Protein AF-A0AAV5L9N2-F1 (afdb_monomer_lite)

Secondary structure (DSSP, 8-state):
-GGGT------EEEEEES-PPPTT--EEEEEEEEEETTTEEEEEEEEEETTT--EEEEEEEE-

Radius of gyration: 14.9 Å; chains: 1; bounding box: 34×18×42 Å

Sequence (63 aa):
MRKLHLIWVTACMHIEVYKYPAWSDVIEIEIWFQGEGKIGTRRDWILNDFATGQVIRRATWWI

pLDDT: mean 89.98, std 5.51, range [73.38, 94.88]

Foldseek 3Di:
DVVVVDDDDWPDKDKDFPADDDPPFDKDKDKDWDDDPDPKIKIKIWIAGPVPRDTGMIMIIMD

Organism: NCBI:txid152421

Structure (mmCIF, N/CA/C/O backbone):
data_AF-A0AAV5L9N2-F1
#
_entry.id   AF-A0AAV5L9N2-F1
#
loop_
_atom_site.group_PDB
_atom_site.id
_atom_site.type_symbol
_atom_site.label_atom_id
_atom_site.label_alt_id
_atom_site.label_comp_id
_atom_site.label_asym_id
_atom_site.label_entity_id
_atom_site.label_seq_id
_atom_site.pdbx_PDB_ins_code
_atom_site.Cartn_x
_atom_site.Cartn_y
_atom_site.Cartn_z
_atom_site.occupancy
_atom_site.B_iso_or_equiv
_atom_site.auth_seq_id
_atom_site.auth_comp_id
_atom_site.auth_asym_id
_atom_site.auth_atom_id
_atom_site.pdbx_PDB_model_num
ATOM 1 N N . MET A 1 1 ? -18.473 1.735 15.051 1.00 73.38 1 MET A N 1
ATOM 2 C CA . MET A 1 1 ? -18.529 2.784 14.009 1.00 73.38 1 MET A CA 1
ATOM 3 C C . MET A 1 1 ? -19.962 3.237 13.746 1.00 73.38 1 MET A C 1
ATOM 5 O O . MET A 1 1 ? -20.391 4.171 14.404 1.00 73.38 1 MET A O 1
ATOM 9 N N . ARG A 1 2 ? -20.753 2.538 12.912 1.00 81.62 2 ARG A N 1
ATOM 10 C CA . ARG A 1 2 ? -22.078 3.018 12.456 1.00 81.62 2 ARG A CA 1
ATOM 11 C C . ARG A 1 2 ? -23.101 3.288 13.574 1.00 81.62 2 ARG A C 1
ATOM 13 O O . ARG A 1 2 ? -23.733 4.330 13.558 1.00 81.62 2 ARG A O 1
ATOM 20 N N . LYS A 1 3 ? -23.222 2.402 14.574 1.00 93.00 3 LYS A N 1
ATOM 21 C CA . LYS A 1 3 ? -24.137 2.593 15.726 1.00 93.00 3 LYS A CA 1
ATOM 22 C C . LYS A 1 3 ? -23.742 3.752 16.654 1.00 93.00 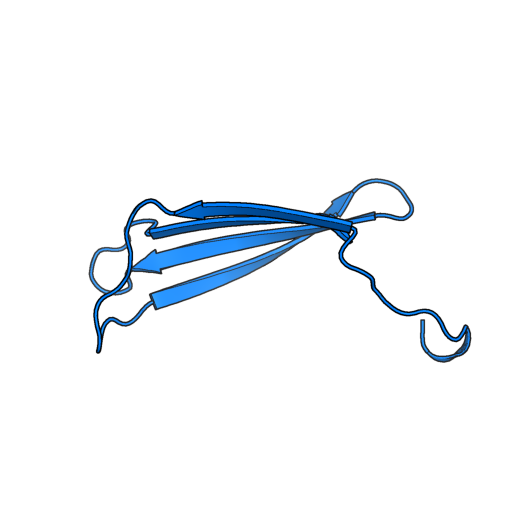3 LYS A C 1
ATOM 24 O O . LYS A 1 3 ? -24.586 4.273 17.366 1.00 93.00 3 LYS A O 1
ATOM 29 N N . LEU A 1 4 ? -22.461 4.123 16.650 1.00 93.56 4 LEU A N 1
ATOM 30 C CA . LEU A 1 4 ? -21.905 5.206 17.467 1.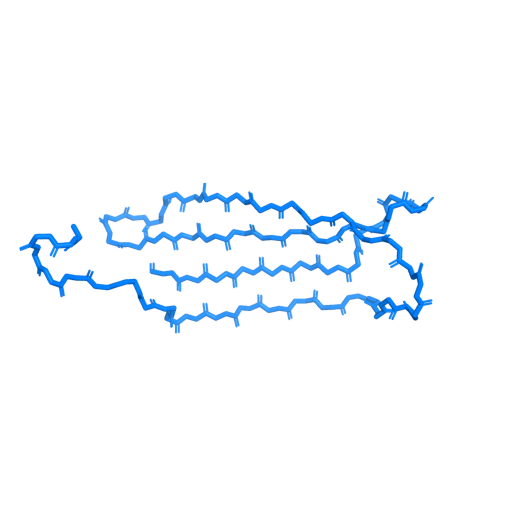00 93.56 4 LEU A CA 1
ATOM 31 C C . LEU A 1 4 ? -21.755 6.509 16.666 1.00 93.56 4 LEU A C 1
ATOM 33 O O . LEU A 1 4 ? -21.159 7.450 17.167 1.00 93.56 4 LEU A O 1
ATOM 37 N N . HIS A 1 5 ? -22.259 6.551 15.425 1.00 91.56 5 HIS A N 1
ATOM 38 C CA . HIS A 1 5 ? -22.143 7.700 14.519 1.00 91.56 5 HIS A CA 1
ATOM 39 C C . HIS A 1 5 ? -20.694 8.172 14.292 1.00 91.56 5 HIS A C 1
ATOM 41 O O . HIS A 1 5 ? -20.442 9.350 14.064 1.00 91.56 5 HIS A O 1
ATOM 47 N N . LEU A 1 6 ? -19.735 7.240 14.335 1.00 89.56 6 LEU A N 1
ATOM 48 C CA . LEU A 1 6 ? -18.321 7.529 14.095 1.00 89.56 6 LEU A CA 1
ATOM 49 C C . LEU A 1 6 ? -17.956 7.310 12.626 1.00 89.56 6 LEU A C 1
ATOM 51 O O . LEU A 1 6 ? -18.371 6.312 12.021 1.00 89.56 6 LEU A O 1
ATOM 55 N N . ILE A 1 7 ? -17.119 8.206 12.104 1.00 89.56 7 ILE A N 1
ATOM 56 C CA . ILE A 1 7 ? -16.515 8.142 10.770 1.00 89.56 7 ILE A CA 1
ATOM 57 C C . ILE A 1 7 ? -14.993 8.048 10.881 1.00 89.56 7 ILE A C 1
ATOM 59 O O . ILE A 1 7 ? -14.410 8.468 11.877 1.00 89.56 7 ILE A O 1
ATOM 63 N N . TRP A 1 8 ? -14.363 7.498 9.847 1.00 86.50 8 TRP A N 1
ATOM 64 C CA . TRP A 1 8 ? -12.915 7.572 9.689 1.00 86.50 8 TRP A CA 1
ATOM 65 C C . TRP A 1 8 ? -12.549 8.887 9.014 1.00 86.50 8 TRP A C 1
ATOM 67 O O . TRP A 1 8 ? -13.172 9.259 8.018 1.00 86.50 8 TRP A O 1
ATOM 77 N N . VAL A 1 9 ? -11.541 9.570 9.545 1.00 89.31 9 VAL A N 1
ATOM 78 C CA . VAL A 1 9 ? -11.021 10.817 8.987 1.00 89.31 9 VAL A CA 1
ATOM 79 C C . VAL A 1 9 ? -9.533 10.627 8.772 1.00 89.31 9 VAL A C 1
ATOM 81 O O . VAL A 1 9 ? -8.821 10.249 9.691 1.00 89.31 9 VAL A O 1
ATOM 84 N N . THR A 1 10 ? -9.062 10.877 7.555 1.00 90.00 10 THR A N 1
ATOM 85 C CA . THR A 1 10 ? -7.629 10.848 7.273 1.00 90.00 10 THR A CA 1
ATOM 86 C C . THR A 1 10 ? -6.977 12.077 7.895 1.00 90.00 10 THR A C 1
ATOM 88 O O . THR A 1 10 ? -7.283 13.202 7.504 1.00 90.00 10 THR A O 1
ATOM 91 N N . ALA A 1 11 ? -6.081 11.861 8.854 1.00 89.81 11 ALA A N 1
ATOM 92 C CA . ALA A 1 11 ? -5.377 12.932 9.548 1.00 89.81 11 ALA A CA 1
ATOM 93 C C . ALA A 1 11 ? -4.182 13.457 8.740 1.00 89.81 11 ALA A C 1
ATOM 95 O O . ALA A 1 11 ? -3.930 14.659 8.709 1.00 89.81 11 ALA A O 1
ATOM 96 N N . CYS A 1 12 ? -3.440 12.564 8.080 1.00 90.31 12 CYS A N 1
ATOM 97 C CA . CYS A 1 12 ? -2.258 12.918 7.299 1.00 90.31 12 CYS A CA 1
ATOM 98 C C . CYS A 1 12 ? -2.046 11.924 6.153 1.00 90.31 12 CYS A C 1
ATOM 100 O O . CYS A 1 12 ? -2.398 10.749 6.268 1.00 90.31 12 CYS A O 1
ATOM 102 N N . MET A 1 13 ? -1.452 12.392 5.057 1.00 92.81 13 MET A N 1
ATOM 103 C CA . MET A 1 13 ? -1.110 11.585 3.892 1.00 92.81 13 MET A CA 1
ATOM 104 C C . MET A 1 13 ? 0.277 11.984 3.390 1.00 92.81 13 MET A C 1
ATOM 106 O O . MET A 1 13 ? 0.505 13.137 3.032 1.00 92.81 13 MET A O 1
ATOM 110 N N . HIS A 1 14 ? 1.193 11.022 3.355 1.00 93.94 14 HIS A N 1
ATOM 111 C CA . HIS A 1 14 ? 2.530 11.167 2.799 1.00 93.94 14 HIS A CA 1
ATOM 112 C C . HIS A 1 14 ? 2.643 10.345 1.516 1.00 93.94 14 HIS A C 1
ATOM 114 O O . HIS A 1 14 ? 2.231 9.185 1.472 1.00 93.94 14 HIS A O 1
ATOM 120 N N . ILE A 1 15 ? 3.159 10.966 0.456 1.00 93.50 15 ILE A N 1
ATOM 121 C CA . ILE A 1 15 ? 3.218 10.387 -0.882 1.00 93.50 15 ILE A CA 1
ATOM 122 C C . ILE A 1 15 ? 4.610 10.597 -1.466 1.00 93.50 15 ILE A C 1
ATOM 124 O O . ILE A 1 15 ? 5.036 11.732 -1.657 1.00 93.50 15 ILE A O 1
ATOM 128 N N . GLU A 1 16 ? 5.243 9.502 -1.868 1.00 94.88 16 GLU A N 1
ATOM 129 C CA . GLU A 1 16 ? 6.497 9.486 -2.612 1.00 94.88 16 GLU A CA 1
ATOM 130 C C . GLU A 1 16 ? 6.247 8.941 -4.020 1.00 94.88 16 GLU A C 1
ATOM 132 O O . GLU A 1 16 ? 5.837 7.790 -4.192 1.00 94.88 16 GLU A O 1
ATOM 137 N N . VAL A 1 17 ? 6.477 9.772 -5.039 1.00 93.31 17 VAL A N 1
ATOM 138 C CA . VAL A 1 17 ? 6.323 9.392 -6.451 1.00 93.31 17 VAL A CA 1
ATOM 139 C C . VAL A 1 17 ? 7.700 9.303 -7.094 1.00 93.31 17 VAL A C 1
ATOM 141 O O . VAL A 1 17 ? 8.412 10.302 -7.154 1.00 93.31 17 VAL A O 1
ATOM 144 N N . TYR A 1 18 ? 8.059 8.124 -7.601 1.00 93.38 18 TYR A N 1
ATOM 145 C CA . TYR A 1 18 ? 9.329 7.909 -8.301 1.00 93.38 18 TYR A CA 1
ATOM 146 C C . TYR A 1 18 ? 9.170 8.055 -9.816 1.00 93.38 18 TYR A C 1
ATOM 148 O O . TYR A 1 18 ? 10.050 8.587 -10.490 1.00 93.38 18 TYR A O 1
ATOM 156 N N . LYS A 1 19 ? 8.032 7.612 -10.358 1.00 92.12 19 LYS A N 1
ATOM 157 C CA . LYS A 1 19 ? 7.688 7.717 -11.779 1.00 92.12 19 LYS A CA 1
ATOM 158 C C . LYS A 1 19 ? 6.180 7.934 -11.926 1.00 92.12 19 LYS A C 1
ATOM 160 O O . LYS A 1 19 ? 5.387 7.479 -11.105 1.00 92.12 19 LYS A O 1
ATOM 165 N N . TYR A 1 20 ? 5.780 8.645 -12.972 1.00 92.31 20 TYR A N 1
ATOM 166 C CA . TYR A 1 20 ? 4.374 8.744 -13.354 1.00 92.31 20 TYR A CA 1
ATOM 167 C C . TYR A 1 20 ? 4.078 7.714 -14.452 1.00 92.31 20 TYR A C 1
ATOM 169 O O . TYR A 1 20 ? 4.867 7.620 -15.396 1.00 92.31 20 TYR A O 1
ATOM 177 N N . PRO A 1 21 ? 2.991 6.932 -14.338 1.00 90.62 21 PRO A N 1
ATOM 178 C CA . PRO A 1 21 ? 2.585 6.014 -15.394 1.00 90.62 21 PRO A CA 1
ATOM 179 C C . PRO A 1 21 ? 2.109 6.791 -16.625 1.00 90.62 21 PRO A C 1
ATOM 181 O O . PRO A 1 21 ? 1.543 7.883 -16.509 1.00 90.62 21 PRO A O 1
ATOM 184 N N . ALA A 1 22 ? 2.340 6.223 -17.802 1.00 92.88 22 ALA A N 1
ATOM 185 C CA . ALA A 1 22 ? 1.785 6.711 -19.050 1.00 92.88 22 ALA A CA 1
ATOM 186 C C . ALA A 1 22 ? 0.369 6.162 -19.264 1.00 92.88 22 ALA A C 1
ATOM 188 O O . ALA A 1 22 ? -0.127 5.288 -18.549 1.00 92.88 22 ALA A O 1
ATOM 189 N N . TRP A 1 23 ? -0.313 6.700 -20.271 1.00 94.56 23 TRP A N 1
ATOM 190 C CA . TRP A 1 23 ? -1.598 6.156 -20.680 1.00 94.56 23 TRP A CA 1
ATOM 191 C C . TRP A 1 23 ? -1.428 4.722 -21.201 1.00 94.56 23 TRP A C 1
ATOM 193 O O . TRP A 1 23 ? -0.480 4.445 -21.929 1.00 94.56 23 TRP A O 1
ATOM 203 N N . SER A 1 24 ? -2.370 3.841 -20.856 1.00 93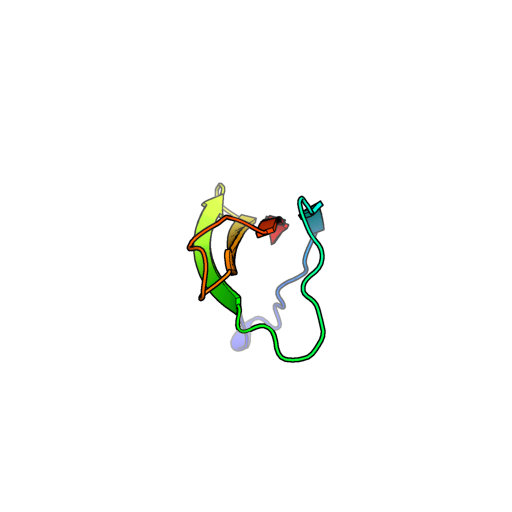.81 24 SER A N 1
ATOM 204 C CA . SER A 1 24 ? -2.341 2.397 -21.142 1.00 93.81 24 SER A CA 1
ATOM 205 C C . SER A 1 24 ? -1.366 1.550 -20.306 1.00 93.81 24 SER A C 1
ATOM 207 O O . SER A 1 24 ? -1.368 0.329 -20.476 1.00 93.81 24 SER A O 1
ATOM 209 N N . ASP A 1 25 ? -0.598 2.138 -19.384 1.00 92.88 25 ASP A N 1
ATOM 210 C CA . ASP A 1 25 ? 0.219 1.360 -18.446 1.00 92.88 25 ASP A CA 1
ATOM 211 C C . ASP A 1 25 ? -0.669 0.640 -17.418 1.00 92.88 25 ASP A C 1
ATOM 213 O O . ASP A 1 25 ? -1.616 1.214 -16.868 1.00 92.88 25 ASP A O 1
ATOM 217 N N . VAL A 1 26 ? -0.345 -0.623 -17.132 1.00 94.00 26 VAL A N 1
ATOM 218 C CA . VAL A 1 26 ? -1.014 -1.415 -16.093 1.00 94.00 26 VAL A CA 1
ATOM 219 C C . VAL A 1 26 ? -0.201 -1.326 -14.810 1.00 94.00 26 VAL A C 1
ATOM 221 O O . VAL A 1 26 ? 0.992 -1.625 -14.794 1.00 94.00 26 VAL A O 1
ATOM 224 N N . ILE A 1 27 ? -0.860 -0.925 -13.726 1.00 94.12 27 ILE A N 1
ATOM 225 C CA . ILE A 1 27 ? -0.249 -0.811 -12.403 1.00 94.12 27 ILE A CA 1
ATOM 226 C C . ILE A 1 27 ? -0.913 -1.784 -11.437 1.00 94.12 27 ILE A C 1
AT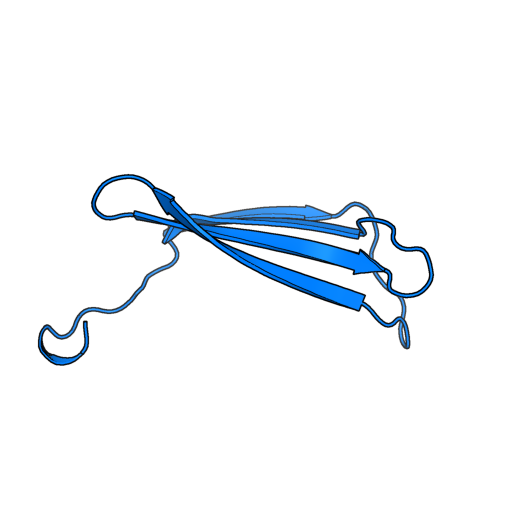OM 228 O O . ILE A 1 27 ? -2.135 -1.944 -11.430 1.00 94.12 27 ILE A O 1
ATOM 232 N N . GLU A 1 28 ? -0.102 -2.406 -10.601 1.00 94.06 28 GLU A N 1
ATOM 233 C CA . GLU A 1 28 ? -0.548 -3.186 -9.462 1.00 94.06 28 GLU A CA 1
ATOM 234 C C . GLU A 1 28 ? -0.554 -2.295 -8.220 1.00 94.06 28 GLU A C 1
ATOM 236 O O . GLU A 1 28 ? 0.376 -1.522 -7.983 1.00 94.06 28 GLU A O 1
ATOM 241 N N . ILE A 1 29 ? -1.636 -2.372 -7.447 1.00 93.94 29 ILE A N 1
ATOM 242 C CA . ILE A 1 29 ? -1.821 -1.576 -6.237 1.00 93.94 29 ILE A CA 1
ATOM 243 C C . ILE A 1 29 ? -1.952 -2.540 -5.067 1.00 93.94 29 ILE A C 1
ATOM 245 O O . ILE A 1 29 ? -2.974 -3.209 -4.911 1.00 93.94 29 ILE A O 1
ATOM 249 N N . GLU A 1 30 ? -0.941 -2.558 -4.213 1.00 94.12 30 GLU A N 1
ATOM 250 C CA . GLU A 1 30 ? -0.963 -3.298 -2.960 1.00 94.12 30 GLU A CA 1
ATOM 251 C C . GLU A 1 30 ? -1.350 -2.352 -1.831 1.00 94.12 30 GLU A C 1
ATOM 253 O O . GLU A 1 30 ? -0.763 -1.280 -1.680 1.00 94.12 30 GLU A O 1
ATOM 258 N N . ILE A 1 31 ? -2.352 -2.737 -1.040 1.00 93.81 31 ILE A N 1
ATOM 259 C CA . ILE A 1 31 ? -2.840 -1.943 0.088 1.00 93.81 31 ILE A CA 1
ATOM 260 C C . ILE A 1 31 ? -2.970 -2.851 1.298 1.00 93.81 31 ILE A C 1
ATOM 262 O O . ILE A 1 31 ? -3.654 -3.874 1.241 1.00 93.81 31 ILE A O 1
ATOM 266 N N . TRP A 1 32 ? -2.392 -2.441 2.419 1.00 92.81 32 TRP A N 1
ATOM 267 C CA . TRP A 1 32 ? -2.570 -3.138 3.686 1.00 92.81 32 TRP A CA 1
ATOM 268 C C . TRP A 1 32 ? -2.750 -2.166 4.841 1.00 92.81 32 TRP A C 1
ATOM 270 O O . TRP A 1 32 ? -2.458 -0.972 4.765 1.00 92.81 32 TRP A O 1
ATOM 280 N N . PHE A 1 33 ? -3.286 -2.708 5.927 1.00 89.56 33 PHE A N 1
ATOM 281 C CA . PHE A 1 33 ? -3.563 -1.975 7.146 1.00 89.56 33 PHE A CA 1
ATOM 282 C C . PHE A 1 33 ? -2.610 -2.423 8.235 1.00 89.56 33 PHE A C 1
ATOM 284 O O . PHE A 1 33 ? -2.381 -3.619 8.419 1.00 89.56 33 PHE A O 1
ATOM 291 N N . GLN A 1 34 ? -2.118 -1.458 8.994 1.00 85.12 34 GLN A N 1
ATOM 292 C CA . GLN A 1 34 ? -1.320 -1.690 10.177 1.00 85.12 34 GLN A CA 1
ATOM 293 C C . GLN A 1 34 ? -1.932 -0.915 11.344 1.00 85.12 34 GLN A C 1
ATOM 295 O O . GLN A 1 34 ? -2.275 0.261 11.231 1.00 85.12 34 GLN A O 1
ATOM 300 N N . GLY A 1 35 ? -2.103 -1.590 12.481 1.00 81.75 35 GLY A N 1
ATOM 301 C CA . GLY A 1 35 ? -2.550 -0.921 13.699 1.00 81.75 35 GLY A CA 1
ATOM 302 C C . GLY A 1 35 ? -1.477 0.050 14.185 1.00 81.75 35 GLY A C 1
ATOM 303 O O . GLY A 1 35 ? -0.323 -0.350 14.343 1.00 81.75 35 GLY A O 1
ATOM 304 N N . GLU A 1 36 ? -1.853 1.304 14.439 1.00 76.00 36 GLU A N 1
ATOM 305 C CA . GLU A 1 36 ? -0.950 2.323 14.973 1.00 76.00 36 GLU A CA 1
ATOM 306 C C . GLU A 1 36 ? -1.515 2.877 16.288 1.00 76.00 36 GLU A C 1
ATOM 308 O O . GLU A 1 36 ? -2.341 3.788 16.338 1.00 76.00 36 GLU A O 1
ATOM 313 N N . GLY A 1 37 ? -1.082 2.280 17.399 1.00 78.50 37 GLY A N 1
ATOM 314 C CA . GLY A 1 37 ? -1.583 2.627 18.727 1.00 78.50 37 GLY A CA 1
ATOM 315 C C . GLY A 1 37 ? -3.024 2.159 18.975 1.00 78.50 37 GLY A C 1
ATOM 316 O O . GLY A 1 37 ? -3.466 1.142 18.450 1.00 78.50 37 GLY A O 1
ATOM 317 N N . LYS A 1 38 ? -3.744 2.867 19.860 1.00 73.62 38 LYS A N 1
ATOM 318 C CA . LYS A 1 38 ? -5.100 2.485 20.317 1.00 73.62 38 LYS A CA 1
ATOM 319 C C . LYS A 1 38 ? -6.242 3.087 19.493 1.00 73.62 38 LYS A C 1
ATOM 321 O O . LYS A 1 38 ? -7.353 2.573 19.554 1.00 73.62 38 LYS A O 1
ATOM 326 N N . ILE A 1 39 ? -5.989 4.205 18.814 1.00 75.56 39 ILE A N 1
ATOM 327 C CA . ILE A 1 39 ? -7.019 5.029 18.155 1.00 75.56 39 ILE A CA 1
ATOM 328 C C . ILE A 1 39 ? -6.723 5.167 16.660 1.00 75.56 39 ILE A C 1
ATOM 330 O O . ILE A 1 39 ? -7.659 5.236 15.869 1.00 75.56 39 ILE A O 1
ATOM 334 N N . GLY A 1 40 ? -5.439 5.164 16.289 1.00 78.06 40 GLY A N 1
ATOM 33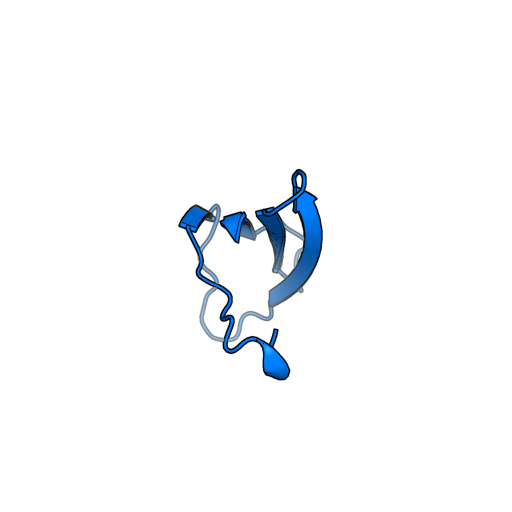5 C CA . GLY A 1 40 ? -5.001 5.345 14.918 1.00 78.06 40 GLY A CA 1
ATOM 336 C C . GLY A 1 40 ? -4.876 4.033 14.148 1.00 78.06 40 GLY A C 1
ATOM 337 O O . GLY A 1 40 ? -4.599 2.962 14.695 1.00 78.06 40 GLY A O 1
ATOM 338 N N . THR A 1 41 ? -5.076 4.105 12.843 1.00 85.12 41 THR A N 1
ATOM 339 C CA . THR A 1 41 ? -4.724 3.047 11.902 1.00 85.12 41 THR A CA 1
ATOM 340 C C . THR A 1 41 ? -3.888 3.644 10.793 1.00 85.12 41 THR A C 1
ATOM 342 O O . THR A 1 41 ? -4.287 4.596 10.124 1.00 85.12 41 THR A O 1
ATOM 345 N N . ARG A 1 42 ? -2.738 3.030 10.554 1.00 89.12 42 ARG A N 1
ATOM 346 C CA . ARG A 1 42 ? -1.930 3.313 9.385 1.00 89.12 42 ARG A CA 1
ATOM 347 C C . ARG A 1 42 ? -2.421 2.454 8.241 1.00 89.12 42 ARG A C 1
ATOM 349 O O . ARG A 1 42 ? -2.686 1.261 8.409 1.00 89.12 42 ARG A O 1
ATOM 356 N N . ARG A 1 43 ? -2.531 3.035 7.056 1.00 91.19 43 ARG A N 1
ATOM 357 C CA . ARG A 1 43 ? -2.707 2.239 5.847 1.00 91.19 43 ARG A CA 1
ATOM 358 C C . ARG A 1 43 ? -1.600 2.594 4.860 1.00 91.19 43 ARG A C 1
ATOM 360 O O . ARG A 1 43 ? -1.325 3.754 4.568 1.00 91.19 43 ARG A O 1
ATOM 367 N N . ASP A 1 44 ? -0.923 1.572 4.385 1.00 92.81 44 ASP A N 1
ATOM 368 C CA . ASP A 1 44 ? 0.192 1.721 3.467 1.00 92.81 44 ASP A CA 1
ATOM 369 C C . ASP A 1 44 ? -0.219 1.194 2.108 1.00 92.81 44 ASP A C 1
ATOM 371 O O . ASP A 1 44 ? -1.069 0.304 1.989 1.00 92.81 44 ASP A O 1
ATOM 375 N N . TRP A 1 45 ? 0.352 1.811 1.085 1.00 92.25 45 TRP A N 1
ATOM 376 C CA . TRP A 1 45 ? 0.117 1.436 -0.288 1.00 92.25 45 TRP A CA 1
ATOM 377 C C . TRP A 1 45 ? 1.399 1.547 -1.098 1.00 92.25 45 TRP A C 1
ATOM 379 O O . TRP A 1 45 ? 2.159 2.518 -0.997 1.00 92.25 45 TRP A O 1
ATOM 389 N N . ILE A 1 46 ? 1.625 0.516 -1.902 1.00 94.50 46 ILE A N 1
ATOM 390 C CA . ILE A 1 46 ? 2.718 0.426 -2.860 1.00 94.50 46 ILE A CA 1
ATOM 391 C C . ILE A 1 46 ? 2.099 0.231 -4.234 1.00 94.50 46 ILE A C 1
ATOM 393 O O . ILE A 1 46 ? 1.205 -0.593 -4.418 1.00 94.50 46 ILE A O 1
ATOM 397 N N . LEU A 1 47 ? 2.562 1.032 -5.189 1.00 94.00 47 LEU A N 1
ATOM 398 C CA . LEU A 1 47 ? 2.231 0.859 -6.594 1.00 94.00 47 LEU A CA 1
ATOM 399 C C . LEU A 1 47 ? 3.428 0.251 -7.298 1.00 94.00 47 LEU A C 1
ATOM 401 O O . LEU A 1 47 ? 4.516 0.834 -7.256 1.00 94.00 47 LEU A O 1
ATOM 405 N N . ASN A 1 48 ? 3.186 -0.847 -7.998 1.00 94.56 48 ASN A N 1
ATOM 406 C CA . ASN A 1 48 ? 4.161 -1.527 -8.831 1.00 94.56 48 ASN A CA 1
ATOM 407 C C . ASN A 1 48 ? 3.736 -1.434 -10.298 1.00 94.56 48 ASN A C 1
ATOM 409 O O . ASN A 1 48 ? 2.553 -1.502 -10.628 1.00 94.56 48 ASN A O 1
ATOM 413 N N . ASP A 1 49 ? 4.697 -1.244 -11.191 1.00 92.69 49 ASP A N 1
ATOM 414 C CA . ASP A 1 49 ? 4.479 -1.364 -12.629 1.00 92.69 49 ASP A CA 1
ATOM 415 C C . ASP A 1 49 ? 4.357 -2.850 -12.957 1.00 92.69 49 ASP A C 1
ATOM 417 O O . ASP A 1 49 ? 5.267 -3.625 -12.668 1.00 92.69 49 ASP A O 1
ATOM 421 N N . PHE A 1 50 ? 3.236 -3.254 -13.550 1.00 91.25 50 PHE A N 1
ATOM 422 C CA . PHE A 1 50 ? 2.969 -4.661 -13.829 1.00 91.25 50 PHE A CA 1
ATOM 423 C C . PHE A 1 50 ? 3.947 -5.250 -14.855 1.00 91.25 50 PHE A C 1
ATOM 425 O O . PHE A 1 50 ? 4.286 -6.429 -14.786 1.00 91.25 50 PHE A O 1
ATOM 432 N N . ALA A 1 51 ? 4.427 -4.440 -15.804 1.00 90.44 51 ALA A N 1
ATOM 433 C CA . ALA A 1 51 ? 5.316 -4.912 -16.859 1.00 90.44 51 ALA A CA 1
ATOM 434 C C . ALA A 1 51 ? 6.762 -5.084 -16.374 1.00 90.44 51 ALA A C 1
ATOM 436 O O . ALA A 1 51 ? 7.468 -5.982 -16.831 1.00 90.44 51 ALA A O 1
ATOM 437 N N . THR A 1 52 ? 7.215 -4.213 -15.469 1.00 89.19 52 THR A N 1
ATOM 438 C CA . THR A 1 52 ? 8.618 -4.169 -15.021 1.00 89.19 52 THR A CA 1
ATOM 439 C C . THR A 1 52 ? 8.829 -4.669 -13.593 1.00 89.19 52 THR A C 1
ATOM 441 O O . THR A 1 52 ? 9.968 -4.914 -13.199 1.00 89.19 52 THR A O 1
ATOM 444 N N . GLY A 1 53 ? 7.761 -4.805 -12.805 1.00 88.81 53 GLY A N 1
ATOM 445 C CA . GLY A 1 53 ? 7.814 -5.119 -11.377 1.00 88.81 53 GLY A CA 1
ATOM 446 C C . GLY A 1 53 ? 8.428 -4.007 -10.519 1.00 88.81 53 GLY A C 1
ATOM 447 O O . GLY A 1 53 ? 8.737 -4.234 -9.352 1.00 88.81 53 GLY A O 1
ATOM 448 N N . GLN A 1 54 ? 8.663 -2.813 -11.077 1.00 92.25 54 GLN A N 1
ATOM 449 C CA . GLN A 1 54 ? 9.300 -1.715 -10.352 1.00 92.25 54 GLN A CA 1
ATOM 450 C C . GLN A 1 54 ? 8.293 -0.928 -9.518 1.00 92.25 54 GLN A C 1
ATOM 452 O O . GLN A 1 54 ? 7.189 -0.628 -9.969 1.00 92.25 54 GLN A O 1
ATOM 457 N N . VAL A 1 55 ? 8.715 -0.512 -8.323 1.00 93.06 55 VAL A N 1
ATOM 458 C CA . VAL A 1 55 ? 7.914 0.373 -7.472 1.00 93.06 55 VAL A CA 1
ATOM 459 C C . VAL A 1 55 ? 7.852 1.764 -8.101 1.00 93.06 55 VAL A C 1
ATOM 461 O O . VAL A 1 55 ? 8.864 2.453 -8.224 1.00 93.06 55 VAL A O 1
ATOM 464 N N . ILE A 1 56 ? 6.647 2.204 -8.447 1.00 93.94 56 ILE A N 1
ATOM 465 C CA . ILE A 1 56 ? 6.390 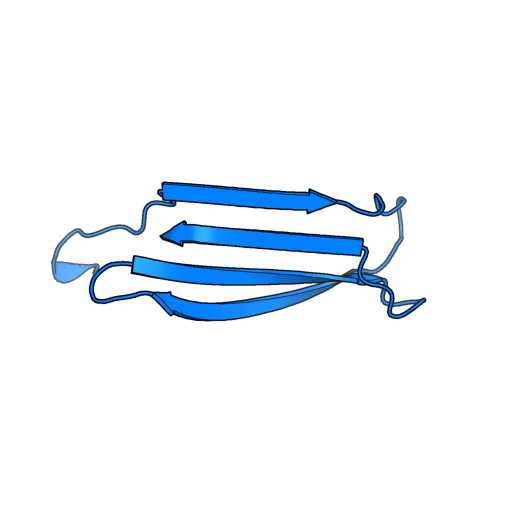3.501 -9.080 1.00 93.94 56 ILE A CA 1
ATOM 466 C C . ILE A 1 56 ? 6.060 4.576 -8.039 1.00 93.94 56 ILE A C 1
ATOM 468 O O . ILE A 1 56 ? 6.392 5.753 -8.208 1.00 93.94 56 ILE A O 1
ATOM 472 N N . ARG A 1 57 ? 5.396 4.172 -6.951 1.00 94.31 57 ARG A N 1
ATOM 473 C CA . ARG A 1 57 ? 4.942 5.067 -5.884 1.00 94.31 57 ARG A CA 1
ATOM 474 C C . ARG A 1 57 ? 4.825 4.318 -4.566 1.00 94.31 57 ARG A C 1
ATOM 476 O O . ARG A 1 57 ? 4.434 3.152 -4.530 1.00 94.31 57 ARG A O 1
ATOM 483 N N . ARG A 1 58 ? 5.102 5.028 -3.481 1.00 94.56 58 ARG A N 1
ATOM 484 C CA . ARG A 1 58 ? 4.795 4.607 -2.116 1.00 94.56 58 ARG A CA 1
ATOM 485 C C . ARG A 1 58 ? 4.008 5.692 -1.439 1.00 94.56 58 ARG A C 1
ATOM 487 O O . ARG A 1 58 ? 4.237 6.877 -1.679 1.00 94.56 58 ARG A O 1
ATOM 494 N N . ALA A 1 59 ? 3.083 5.298 -0.592 1.00 93.88 59 ALA A N 1
ATOM 495 C CA . ALA A 1 59 ? 2.399 6.272 0.213 1.00 93.88 59 ALA A CA 1
ATOM 496 C C . ALA A 1 59 ? 1.838 5.649 1.484 1.00 93.88 59 ALA A C 1
ATOM 498 O O . ALA A 1 59 ? 1.582 4.448 1.590 1.00 93.88 59 ALA A O 1
ATOM 499 N N . THR A 1 60 ? 1.660 6.525 2.457 1.00 93.12 60 THR A N 1
ATOM 500 C CA . THR A 1 60 ? 1.200 6.199 3.794 1.00 93.12 60 THR A CA 1
ATOM 501 C C . THR A 1 60 ? 0.169 7.236 4.173 1.00 93.12 60 THR A C 1
ATOM 503 O O . THR A 1 60 ? 0.389 8.434 4.003 1.00 93.12 60 THR A O 1
ATOM 506 N N . TRP A 1 61 ? -0.966 6.790 4.687 1.00 90.81 61 TRP A N 1
ATOM 507 C CA . TRP A 1 61 ? -1.924 7.682 5.333 1.00 90.81 61 TRP A CA 1
ATOM 508 C C . TRP A 1 61 ? -2.272 7.184 6.727 1.00 90.81 61 TRP A C 1
ATOM 510 O O . TRP A 1 61 ? -2.317 5.981 7.003 1.00 90.81 61 TRP A O 1
ATOM 520 N N . TRP A 1 62 ? -2.514 8.156 7.590 1.00 88.69 62 TRP A N 1
ATOM 521 C CA . TRP A 1 62 ? -2.903 7.964 8.972 1.00 88.69 62 TRP A CA 1
ATOM 522 C C . TRP A 1 62 ? -4.382 8.271 9.115 1.00 88.69 62 TRP A C 1
ATOM 524 O O . TRP A 1 62 ? -4.866 9.297 8.623 1.00 88.69 62 TRP A O 1
ATOM 534 N N . ILE A 1 63 ? -5.081 7.359 9.774 1.00 83.69 63 ILE A N 1
ATOM 535 C CA . ILE A 1 63 ? -6.504 7.415 10.090 1.00 83.69 63 ILE A CA 1
ATOM 536 C C . ILE A 1 63 ? -6.646 7.426 11.610 1.00 83.69 63 ILE A C 1
ATOM 538 O O . ILE A 1 63 ? -5.870 6.684 12.249 1.00 83.69 63 ILE A O 1
#

InterPro domains:
  IPR002864 Acyl-ACP thioesterase, N-terminal hotdog domain [PF01643] (1-60)
  IPR029069 HotDog domain superfamily [SSF54637] (1-62)
  IPR045023 Acyl-[acyl-carrier-protein] hydrolase FATA/B [PTHR31727] (1-60)